Protein AF-H6N1B1-F1 (afdb_monomer_lite)

Foldseek 3Di:
DPPVVVCPVVCVVPVPDPDDDPVQLVCVVVVNHDLVVGDPVSNVVNVVVVVVVVVVVVVPDDVVVVVLVVQQKDWDADPVRDIDIRHRDD

pLDDT: mean 82.45, std 18.01, range [43.59, 97.19]

Organism: Gordonia polyisoprenivorans (strain DSM 44266 / VH2) (NCBI:txid1112204)

Structure (mmCIF, N/CA/C/O backbone):
data_AF-H6N1B1-F1
#
_entry.id   AF-H6N1B1-F1
#
loop_
_atom_site.group_PDB
_atom_site.id
_atom_site.type_symbol
_atom_site.label_atom_id
_atom_site.label_alt_id
_atom_site.label_comp_id
_atom_site.label_asym_id
_atom_site.label_entity_id
_atom_site.label_seq_id
_atom_site.pdbx_PDB_ins_code
_atom_site.Cartn_x
_atom_site.Cartn_y
_atom_site.Cartn_z
_atom_site.occupancy
_atom_site.B_iso_or_equiv
_atom_site.auth_seq_id
_atom_site.auth_comp_id
_atom_site.auth_asym_id
_atom_site.auth_atom_id
_atom_site.pdbx_PDB_model_num
ATOM 1 N N . MET A 1 1 ? 9.454 -12.388 14.528 1.00 44.41 1 MET A N 1
ATOM 2 C CA . MET A 1 1 ? 9.056 -11.746 15.806 1.00 44.41 1 MET A CA 1
ATOM 3 C C . MET A 1 1 ? 9.892 -10.490 16.125 1.00 44.41 1 MET A C 1
ATOM 5 O O . MET A 1 1 ? 10.231 -10.279 17.278 1.00 44.41 1 MET A O 1
ATOM 9 N N . GLN A 1 2 ? 10.231 -9.636 15.142 1.00 48.75 2 GLN A N 1
ATOM 10 C CA . GLN A 1 2 ? 11.061 -8.431 15.382 1.00 48.75 2 GLN A CA 1
ATOM 11 C C . GLN A 1 2 ? 10.372 -7.090 15.050 1.00 48.75 2 GLN A C 1
ATOM 13 O O . GLN A 1 2 ? 10.878 -6.049 15.452 1.00 48.75 2 GLN A O 1
ATOM 18 N N . GLN A 1 3 ? 9.196 -7.075 14.410 1.00 51.97 3 GLN A N 1
ATOM 19 C CA . GLN A 1 3 ? 8.510 -5.818 14.053 1.00 51.97 3 GLN A CA 1
ATOM 20 C C . GLN A 1 3 ? 7.747 -5.161 15.220 1.00 51.97 3 GLN A C 1
ATOM 22 O O . GLN A 1 3 ? 7.594 -3.944 15.246 1.00 51.97 3 GLN A O 1
ATOM 27 N N . ILE A 1 4 ? 7.353 -5.926 16.246 1.00 48.53 4 ILE A N 1
ATOM 28 C CA . ILE A 1 4 ? 6.596 -5.406 17.403 1.00 48.53 4 ILE A CA 1
ATOM 29 C C . ILE A 1 4 ? 7.462 -4.499 18.313 1.00 48.53 4 ILE A C 1
ATOM 31 O O . ILE A 1 4 ? 6.942 -3.602 18.967 1.00 48.53 4 ILE A O 1
ATOM 35 N N . ASN A 1 5 ? 8.795 -4.637 18.303 1.00 47.19 5 ASN A N 1
ATOM 36 C CA . ASN A 1 5 ? 9.690 -3.829 19.152 1.00 47.19 5 ASN A CA 1
ATOM 37 C C . ASN A 1 5 ? 9.909 -2.385 18.662 1.00 47.19 5 ASN A C 1
ATOM 39 O O . ASN A 1 5 ? 10.458 -1.565 19.397 1.00 47.19 5 ASN A O 1
ATOM 43 N N . ARG A 1 6 ? 9.485 -2.037 17.438 1.00 50.59 6 ARG A N 1
ATOM 44 C CA . ARG A 1 6 ? 9.671 -0.680 16.888 1.00 50.59 6 ARG A CA 1
ATOM 45 C C . ARG A 1 6 ? 8.638 0.327 17.429 1.00 50.59 6 ARG A C 1
ATOM 47 O O . ARG A 1 6 ? 8.835 1.536 17.335 1.00 50.59 6 ARG A O 1
ATOM 54 N N . TRP A 1 7 ? 7.593 -0.162 18.098 1.00 55.88 7 TRP A N 1
ATOM 55 C CA . TRP A 1 7 ? 6.474 0.626 18.620 1.00 55.88 7 TRP A CA 1
ATOM 56 C C . TRP A 1 7 ? 6.739 1.299 19.970 1.00 55.88 7 TRP A C 1
ATOM 58 O O . TRP A 1 7 ? 5.866 1.984 20.478 1.00 55.88 7 TRP A O 1
ATOM 68 N N . ILE A 1 8 ? 7.950 1.219 20.527 1.00 48.59 8 ILE A N 1
ATOM 69 C CA . ILE A 1 8 ? 8.289 1.843 21.821 1.00 48.59 8 ILE A CA 1
ATOM 70 C C . ILE A 1 8 ? 8.201 3.387 21.790 1.00 48.59 8 ILE A C 1
ATOM 72 O O . ILE A 1 8 ? 8.039 4.012 22.840 1.00 48.59 8 ILE A O 1
ATOM 76 N N . ARG A 1 9 ? 8.252 4.035 20.614 1.00 48.75 9 ARG A N 1
ATOM 77 C CA . ARG A 1 9 ? 8.201 5.511 20.521 1.00 48.75 9 ARG A CA 1
ATOM 78 C C . ARG A 1 9 ? 6.810 6.100 20.259 1.00 48.75 9 ARG A C 1
ATOM 80 O O . ARG A 1 9 ? 6.549 7.194 20.742 1.00 48.75 9 ARG A O 1
ATOM 87 N N . ILE A 1 10 ? 5.923 5.373 19.577 1.00 54.12 10 ILE A N 1
ATOM 88 C CA . ILE A 1 10 ? 4.492 5.730 19.448 1.00 54.12 10 ILE A CA 1
ATOM 89 C C . ILE A 1 10 ? 3.681 5.112 20.611 1.00 54.12 10 ILE A C 1
ATOM 91 O O . ILE A 1 10 ? 2.688 5.664 21.069 1.00 54.12 10 ILE A O 1
ATOM 95 N N . GLY A 1 11 ? 4.151 3.982 21.146 1.00 43.59 11 GLY A N 1
ATOM 96 C CA . GLY A 1 11 ? 3.472 3.115 22.109 1.00 43.59 11 GLY A CA 1
ATOM 97 C C . GLY A 1 11 ? 3.529 3.528 23.577 1.00 43.59 11 GLY A C 1
ATOM 98 O O . GLY A 1 11 ? 2.703 3.044 24.344 1.00 43.59 11 GLY A O 1
ATOM 99 N N . ARG A 1 12 ? 4.405 4.455 24.000 1.00 48.53 12 ARG A N 1
ATOM 100 C CA . ARG A 1 12 ? 4.400 4.920 25.408 1.00 48.53 12 ARG A CA 1
ATOM 101 C C . ARG A 1 12 ? 3.107 5.664 25.777 1.00 48.53 12 ARG A C 1
ATOM 103 O O . ARG A 1 12 ? 2.730 5.696 26.942 1.00 48.53 12 ARG A O 1
ATOM 110 N N . GLU A 1 13 ? 2.410 6.211 24.789 1.00 46.62 13 GLU A N 1
ATOM 111 C CA . GLU A 1 13 ? 1.064 6.770 24.953 1.00 46.62 13 GLU A CA 1
ATOM 112 C C . GLU A 1 13 ? -0.033 5.724 24.665 1.00 46.62 13 GLU A C 1
ATOM 114 O O . GLU A 1 13 ? -1.207 5.925 24.987 1.00 46.62 13 GLU A O 1
ATOM 119 N N . LEU A 1 14 ? 0.347 4.576 24.077 1.00 46.75 14 LEU A N 1
ATOM 120 C CA . LEU A 1 14 ? -0.583 3.585 23.553 1.00 46.75 14 LEU A CA 1
ATOM 121 C C . LEU A 1 14 ? -0.884 2.400 24.487 1.00 46.75 14 LEU A C 1
ATOM 123 O O . LEU A 1 14 ? -2.045 2.002 24.588 1.00 46.75 14 LEU A O 1
ATOM 127 N N . GLU A 1 15 ? 0.137 1.870 25.168 1.00 44.56 15 GLU A N 1
ATOM 128 C CA . GLU A 1 15 ? 0.096 0.634 25.980 1.00 44.56 15 GLU A CA 1
ATOM 129 C C . GLU A 1 15 ? -0.684 0.749 27.299 1.00 44.56 15 GLU A C 1
ATOM 131 O O . GLU A 1 15 ? -0.987 -0.258 27.934 1.00 44.56 15 GLU A O 1
ATOM 136 N N . SER A 1 16 ? -1.052 1.959 27.715 1.00 45.00 16 SER A N 1
ATOM 137 C CA . SER A 1 16 ? -1.803 2.209 28.952 1.00 45.00 16 SER A CA 1
ATOM 138 C C . SER A 1 16 ? -3.317 2.349 28.747 1.00 45.00 16 SER A C 1
ATOM 140 O O . SER A 1 16 ? -4.035 2.591 29.715 1.00 45.00 16 SER A O 1
ATOM 142 N N . SER A 1 17 ? -3.828 2.198 27.517 1.00 46.19 17 SER A N 1
ATOM 143 C CA . SER A 1 17 ? -5.255 2.391 27.218 1.00 46.19 17 SER A CA 1
ATOM 144 C C . SER A 1 17 ? -5.984 1.062 26.966 1.00 46.19 17 SER A C 1
ATOM 146 O O . SER A 1 17 ? -5.671 0.373 25.993 1.00 46.19 17 SER A O 1
ATOM 148 N N . PRO A 1 18 ? -6.993 0.704 27.780 1.00 55.84 18 PRO A N 1
ATOM 149 C CA . PRO A 1 18 ? -7.948 -0.344 27.430 1.00 55.84 18 PRO A CA 1
ATOM 150 C C . PRO A 1 18 ? -8.628 0.032 26.102 1.00 55.84 18 PRO A C 1
ATOM 152 O O . PRO A 1 18 ? -9.145 1.141 25.996 1.00 55.84 18 PRO A O 1
ATOM 155 N N . GLY A 1 19 ? -8.634 -0.853 25.095 1.00 66.12 19 GLY A N 1
ATOM 156 C CA . GLY A 1 19 ? -9.459 -0.652 23.889 1.00 66.12 19 GLY A CA 1
ATOM 157 C C . GLY A 1 19 ? -8.824 -0.898 22.516 1.00 66.12 19 GLY A C 1
ATOM 158 O O . GLY A 1 19 ? -9.506 -0.663 21.529 1.00 66.12 19 GLY A O 1
ATOM 159 N N . VAL A 1 20 ? -7.572 -1.363 22.413 1.00 73.56 20 VAL A N 1
ATOM 160 C CA . VAL A 1 20 ? -6.978 -1.772 21.120 1.00 73.56 20 VAL A CA 1
ATOM 161 C C . VAL A 1 20 ? -7.070 -3.290 20.951 1.00 73.56 20 VAL A C 1
ATOM 163 O O . VAL A 1 20 ? -6.515 -4.043 21.755 1.00 73.56 20 VAL A O 1
ATOM 166 N N . ASN A 1 21 ? -7.729 -3.750 19.891 1.00 85.31 21 ASN A N 1
ATOM 167 C CA . ASN A 1 21 ? -7.826 -5.148 19.504 1.00 85.31 21 ASN A CA 1
ATOM 168 C C . ASN A 1 21 ? -6.743 -5.512 18.479 1.00 85.31 21 ASN A C 1
ATOM 170 O O . ASN A 1 21 ? -6.880 -5.374 17.263 1.00 85.31 21 ASN A O 1
ATOM 174 N N . GLN A 1 22 ? -5.645 -6.067 18.989 1.00 84.44 22 GLN A N 1
ATOM 175 C CA . GLN A 1 22 ? -4.510 -6.480 18.166 1.00 84.44 22 GLN A CA 1
ATOM 176 C C . GLN A 1 22 ? -4.873 -7.533 17.105 1.00 84.44 22 GLN A C 1
ATOM 178 O O . GLN A 1 22 ? -4.237 -7.571 16.053 1.00 84.44 22 GLN A O 1
ATOM 183 N N . ARG A 1 23 ? -5.875 -8.389 17.348 1.00 88.38 23 ARG A N 1
ATOM 184 C CA . ARG A 1 23 ? -6.261 -9.431 16.383 1.00 88.38 23 ARG A CA 1
ATOM 185 C C . ARG A 1 23 ? -6.883 -8.831 15.130 1.00 88.38 23 ARG A C 1
ATOM 187 O O . ARG A 1 23 ? -6.545 -9.275 14.037 1.00 88.38 23 ARG A O 1
ATOM 194 N N . ASP A 1 24 ? -7.733 -7.824 15.284 1.00 93.06 24 ASP A N 1
ATOM 195 C CA . ASP A 1 24 ? -8.397 -7.190 14.144 1.00 93.06 24 ASP A CA 1
ATOM 196 C C . ASP A 1 24 ? -7.400 -6.377 13.311 1.00 93.06 24 ASP A C 1
ATOM 198 O O . ASP A 1 24 ? -7.394 -6.501 12.087 1.00 93.06 24 ASP A O 1
ATOM 202 N N . ILE A 1 25 ? -6.446 -5.688 13.955 1.00 91.19 25 ILE A N 1
ATOM 203 C CA . ILE A 1 25 ? -5.305 -5.063 13.261 1.00 91.19 25 ILE A CA 1
ATOM 204 C C . ILE A 1 25 ? -4.554 -6.096 12.406 1.00 91.19 25 ILE A C 1
ATOM 206 O O . ILE A 1 25 ? -4.288 -5.854 11.231 1.00 91.19 25 ILE A O 1
ATOM 210 N N . GLN A 1 26 ? -4.206 -7.258 12.974 1.00 92.12 26 GLN A N 1
ATOM 211 C CA . GLN A 1 26 ? -3.469 -8.290 12.236 1.00 92.12 26 GLN A CA 1
ATOM 212 C C . GLN A 1 26 ? -4.278 -8.865 11.069 1.00 92.12 26 GLN A C 1
ATOM 214 O O . GLN A 1 26 ? -3.704 -9.112 10.012 1.00 92.12 26 GLN A O 1
ATOM 219 N N . ARG A 1 27 ? -5.597 -9.033 11.225 1.00 95.69 27 ARG A N 1
ATOM 220 C CA . ARG A 1 27 ? -6.474 -9.471 10.130 1.00 95.69 27 ARG A CA 1
ATOM 221 C C . ARG A 1 27 ? -6.479 -8.474 8.978 1.00 95.69 27 ARG A C 1
ATOM 223 O O . ARG A 1 27 ? -6.313 -8.889 7.837 1.00 95.69 27 ARG A O 1
ATOM 230 N N . VAL A 1 28 ? -6.594 -7.175 9.259 1.00 97.12 28 VAL A N 1
ATOM 231 C CA . VAL A 1 28 ? -6.523 -6.134 8.219 1.00 97.12 28 VAL A CA 1
ATOM 232 C C . VAL A 1 28 ? -5.157 -6.135 7.534 1.00 97.12 28 VAL A C 1
ATOM 234 O O . VAL A 1 28 ? -5.078 -6.118 6.309 1.00 97.12 28 VAL A O 1
ATOM 237 N N . LEU A 1 29 ? -4.069 -6.243 8.300 1.00 95.00 29 LEU A N 1
ATOM 238 C CA . LEU A 1 29 ? -2.711 -6.312 7.750 1.00 95.00 29 LEU A CA 1
ATOM 239 C C . LEU A 1 29 ? -2.423 -7.582 6.935 1.00 95.00 29 LEU A C 1
ATOM 241 O O . LEU A 1 29 ? -1.469 -7.582 6.152 1.00 95.00 29 LEU A O 1
ATOM 245 N N . ALA A 1 30 ? -3.202 -8.647 7.133 1.00 94.88 30 ALA A N 1
ATOM 246 C CA . ALA A 1 30 ? -3.158 -9.876 6.345 1.00 94.88 30 ALA A CA 1
ATOM 247 C C . ALA A 1 30 ? -4.087 -9.838 5.115 1.00 94.88 30 ALA A C 1
ATOM 249 O O . ALA A 1 30 ? -3.976 -10.704 4.254 1.00 94.88 30 ALA A O 1
ATOM 250 N N . GLY A 1 31 ? -4.972 -8.840 5.010 1.00 95.12 31 GLY A N 1
ATOM 251 C CA . GLY A 1 31 ? -6.009 -8.770 3.974 1.00 95.12 31 GLY A CA 1
ATOM 252 C C . GLY A 1 31 ? -7.288 -9.556 4.298 1.00 95.12 31 GLY A C 1
ATOM 253 O O . GLY A 1 31 ? -8.187 -9.614 3.467 1.00 95.12 31 GLY A O 1
ATOM 254 N N . ASP A 1 32 ? -7.402 -10.110 5.508 1.00 96.81 32 ASP A N 1
ATOM 255 C CA . ASP A 1 32 ? -8.515 -10.957 5.974 1.00 96.81 32 ASP A CA 1
ATOM 256 C C . ASP A 1 32 ? -9.540 -10.191 6.842 1.00 96.81 32 ASP A C 1
ATOM 258 O O . ASP A 1 32 ? -10.331 -10.783 7.594 1.00 96.81 32 ASP A O 1
ATOM 262 N N . GLY A 1 33 ? -9.505 -8.858 6.811 1.00 95.12 33 GLY A N 1
ATOM 263 C CA . GLY A 1 33 ? -10.363 -7.982 7.607 1.00 95.12 33 GLY A CA 1
ATOM 264 C C . GLY A 1 33 ? -10.613 -6.638 6.930 1.00 95.12 33 GLY A C 1
ATOM 265 O O . GLY A 1 33 ? -9.850 -6.223 6.060 1.00 95.12 33 GLY A O 1
ATOM 266 N N . SER A 1 34 ? -11.680 -5.958 7.348 1.00 96.88 34 SER A N 1
ATOM 267 C CA . SER A 1 34 ? -12.003 -4.612 6.876 1.00 96.88 34 SER A CA 1
ATOM 268 C C . SER A 1 34 ? -11.278 -3.567 7.717 1.00 96.88 34 SER A C 1
ATOM 270 O O . SER A 1 34 ? -11.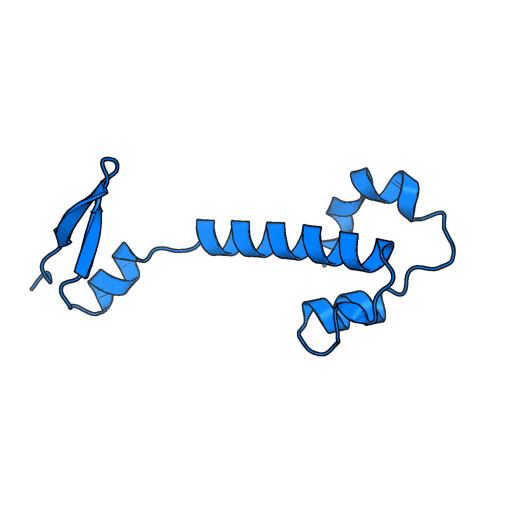349 -3.587 8.945 1.00 96.88 34 SER A O 1
ATOM 272 N N . TYR A 1 35 ? -10.597 -2.638 7.054 1.00 96.44 35 TYR A N 1
ATOM 273 C CA . TYR A 1 35 ? -9.975 -1.486 7.701 1.00 96.44 35 TYR A CA 1
ATOM 274 C C . TYR A 1 35 ? -11.015 -0.552 8.339 1.00 96.44 35 TYR A C 1
ATOM 276 O O . TYR A 1 35 ? -10.769 -0.001 9.409 1.00 96.44 35 TYR A O 1
ATOM 284 N N . ASP A 1 36 ? -12.189 -0.425 7.720 1.00 97.19 36 ASP A N 1
ATOM 285 C CA . ASP A 1 36 ? -13.245 0.482 8.179 1.00 97.19 36 ASP A CA 1
ATOM 286 C C . ASP A 1 36 ? -13.943 -0.011 9.458 1.00 97.19 36 ASP A C 1
ATOM 288 O O . ASP A 1 36 ? -14.570 0.783 10.156 1.00 97.19 36 ASP A O 1
ATOM 292 N N . ASP A 1 37 ? -13.789 -1.295 9.8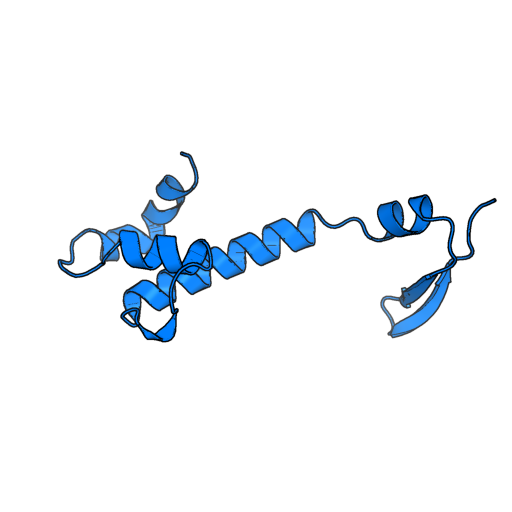02 1.00 96.00 37 ASP A N 1
ATOM 293 C CA . ASP A 1 37 ? -14.317 -1.871 11.048 1.00 96.00 37 ASP A CA 1
ATOM 294 C C . ASP A 1 37 ? -13.421 -1.562 12.264 1.00 96.00 37 ASP A C 1
ATOM 296 O O . ASP A 1 37 ? -13.814 -1.798 13.408 1.00 96.00 37 ASP A O 1
ATOM 300 N N . LEU A 1 38 ? -12.208 -1.049 12.035 1.00 94.25 38 LEU A N 1
ATOM 301 C CA . LEU A 1 38 ? -11.264 -0.684 13.086 1.00 94.25 38 LEU A CA 1
ATOM 302 C C . LEU A 1 38 ? -11.597 0.687 13.686 1.00 94.25 38 LEU A C 1
ATOM 304 O O . LEU A 1 38 ? -12.000 1.615 12.984 1.00 94.25 38 LEU A O 1
ATOM 308 N N . SER A 1 39 ? -11.315 0.859 14.977 1.00 92.38 39 SER A N 1
ATOM 309 C CA . SER A 1 39 ? -11.304 2.181 15.609 1.00 92.38 39 SER A CA 1
ATOM 310 C C . SER A 1 39 ? -10.262 3.100 14.961 1.00 92.38 39 SER A C 1
ATOM 312 O O . SER A 1 39 ? -9.248 2.644 14.431 1.00 92.38 39 SER A O 1
ATOM 314 N N . GLU A 1 40 ? -10.438 4.419 15.074 1.00 88.44 40 GLU A N 1
ATOM 315 C CA . GLU A 1 40 ? -9.500 5.407 14.509 1.00 88.44 40 GLU A CA 1
ATOM 316 C C . GLU A 1 40 ? -8.042 5.175 14.943 1.00 88.44 40 GLU A C 1
ATOM 318 O O . GLU A 1 40 ? -7.097 5.385 14.177 1.00 88.44 40 GLU A O 1
ATOM 323 N N . ARG A 1 41 ? -7.863 4.704 16.182 1.00 84.06 41 ARG A N 1
ATOM 324 C CA . ARG A 1 41 ? -6.560 4.386 16.767 1.00 84.06 41 ARG A CA 1
ATOM 325 C C . ARG A 1 41 ? -5.939 3.146 16.129 1.00 84.06 41 ARG A C 1
ATOM 327 O O . ARG A 1 41 ? -4.756 3.158 15.811 1.00 84.06 41 ARG A O 1
ATOM 334 N N . GLU A 1 42 ? -6.721 2.094 15.924 1.00 88.94 42 GLU A N 1
ATOM 335 C CA . GLU A 1 42 ? -6.278 0.873 15.240 1.00 88.94 42 GLU A CA 1
ATOM 336 C C . GLU A 1 42 ? -5.981 1.142 13.761 1.00 88.94 42 GLU A C 1
ATOM 338 O O . GLU A 1 42 ? -4.950 0.704 13.249 1.00 88.94 42 GLU A O 1
ATOM 343 N N . GLN A 1 43 ? -6.814 1.945 13.098 1.00 94.25 43 GLN A N 1
ATOM 344 C CA . GLN A 1 43 ? -6.572 2.410 11.736 1.00 94.25 43 GLN A CA 1
ATOM 345 C C . GLN A 1 43 ? -5.248 3.176 11.616 1.00 94.25 43 GLN A C 1
ATOM 347 O O . GLN A 1 43 ? -4.490 2.957 10.672 1.00 94.25 43 GLN A O 1
ATO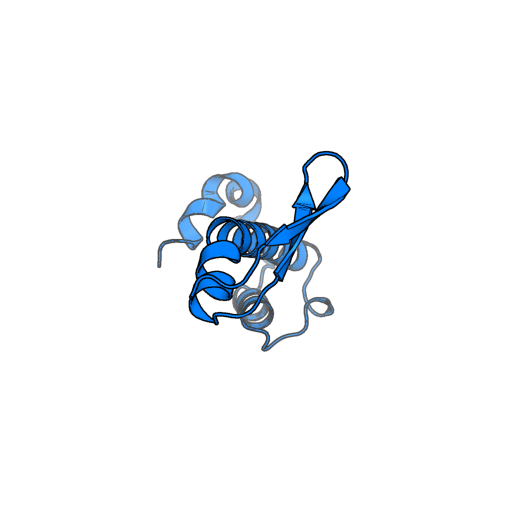M 352 N N . ALA A 1 44 ? -4.925 4.050 12.577 1.00 88.25 44 ALA A N 1
ATOM 353 C CA . ALA A 1 44 ? -3.650 4.769 12.588 1.00 88.25 44 ALA A CA 1
ATOM 354 C C . ALA A 1 44 ? -2.440 3.826 12.641 1.00 88.25 44 ALA A C 1
ATOM 356 O O . ALA A 1 44 ? -1.446 4.070 11.959 1.00 88.25 44 ALA A O 1
ATOM 357 N N . ILE A 1 45 ? -2.539 2.730 13.397 1.00 86.06 45 ILE A N 1
ATOM 358 C CA . ILE A 1 45 ? -1.490 1.705 13.474 1.00 86.06 45 ILE A CA 1
ATOM 359 C C . ILE A 1 45 ? -1.340 0.987 12.130 1.00 86.06 45 ILE A C 1
ATOM 361 O O . ILE A 1 45 ? -0.219 0.823 11.651 1.00 86.06 45 ILE A O 1
ATOM 365 N N . VAL A 1 46 ? -2.456 0.600 11.501 1.00 93.75 46 VAL A N 1
ATOM 366 C CA . VAL A 1 46 ? -2.439 -0.042 10.177 1.00 93.75 46 VAL A CA 1
ATOM 367 C C . VAL A 1 46 ? -1.797 0.864 9.125 1.00 93.75 46 VAL A C 1
ATOM 369 O O . VAL A 1 46 ? -0.963 0.386 8.361 1.00 93.75 46 VAL A O 1
ATOM 372 N N . ARG A 1 47 ? -2.117 2.167 9.116 1.00 94.31 47 ARG A N 1
ATOM 373 C CA . ARG A 1 47 ? -1.521 3.129 8.170 1.00 94.31 47 ARG A CA 1
ATOM 374 C C . ARG A 1 47 ? 0.001 3.188 8.286 1.00 94.31 47 ARG A C 1
ATOM 376 O O . ARG A 1 47 ? 0.682 3.062 7.278 1.00 94.31 47 ARG A O 1
ATOM 383 N N . VAL A 1 48 ? 0.531 3.301 9.505 1.00 89.69 48 VAL A N 1
ATOM 384 C CA . VAL A 1 48 ? 1.987 3.342 9.733 1.00 89.69 48 VAL A CA 1
ATOM 385 C C . VAL A 1 48 ? 2.668 2.055 9.258 1.00 89.69 48 VAL A C 1
ATOM 387 O O . VAL A 1 48 ? 3.741 2.102 8.658 1.00 89.69 48 VAL A O 1
ATOM 390 N N . GLU A 1 49 ? 2.053 0.898 9.500 1.00 91.31 49 GLU A N 1
ATOM 391 C CA . GLU A 1 49 ? 2.590 -0.382 9.033 1.00 91.31 49 GLU A CA 1
ATOM 392 C C . GLU A 1 49 ? 2.548 -0.501 7.500 1.00 91.31 49 GLU A C 1
ATOM 394 O O . GLU A 1 49 ? 3.511 -0.974 6.896 1.00 91.31 49 GLU A O 1
ATOM 399 N N . TRP A 1 50 ? 1.469 -0.059 6.849 1.00 95.50 50 TRP A N 1
ATOM 400 C CA . TRP A 1 50 ? 1.402 -0.017 5.387 1.00 95.50 50 TRP A CA 1
ATOM 401 C C . TRP A 1 50 ? 2.438 0.928 4.787 1.00 95.50 50 TRP A C 1
ATOM 403 O O . TRP A 1 50 ? 3.118 0.521 3.848 1.00 95.50 50 TRP A O 1
ATOM 413 N N . ASP A 1 51 ? 2.622 2.126 5.345 1.00 94.25 51 ASP A N 1
ATOM 414 C CA . ASP A 1 51 ? 3.640 3.075 4.884 1.00 94.25 51 ASP A CA 1
ATOM 415 C C . ASP A 1 51 ? 5.042 2.453 4.927 1.00 94.25 51 ASP A C 1
ATOM 417 O O . ASP A 1 51 ? 5.801 2.547 3.955 1.00 94.25 51 ASP A O 1
ATOM 421 N N . GLN A 1 52 ? 5.374 1.747 6.014 1.00 88.88 52 GLN A N 1
ATOM 422 C CA . GLN A 1 52 ? 6.649 1.039 6.121 1.00 88.88 52 GLN A CA 1
ATOM 423 C C . GLN A 1 52 ? 6.760 -0.079 5.079 1.00 88.88 52 GLN A C 1
ATOM 425 O O . GLN A 1 52 ? 7.755 -0.143 4.365 1.00 88.88 52 GLN A O 1
ATOM 430 N N . ARG A 1 53 ? 5.737 -0.932 4.934 1.00 93.25 53 ARG A N 1
ATOM 431 C CA . ARG A 1 53 ? 5.758 -2.034 3.953 1.00 93.25 53 ARG A CA 1
ATOM 432 C C . ARG A 1 53 ? 5.861 -1.539 2.514 1.00 93.25 53 ARG A C 1
ATOM 434 O O . ARG A 1 53 ? 6.533 -2.170 1.704 1.00 93.25 53 ARG A O 1
ATOM 441 N N . ILE A 1 54 ? 5.184 -0.440 2.185 1.00 93.31 54 ILE A N 1
ATOM 442 C CA . ILE A 1 54 ? 5.258 0.197 0.867 1.00 93.31 54 ILE A CA 1
ATOM 443 C C . ILE A 1 54 ? 6.668 0.734 0.635 1.00 93.31 54 ILE A C 1
ATOM 445 O O . ILE A 1 54 ? 7.214 0.524 -0.445 1.00 93.31 54 ILE A O 1
ATOM 449 N N . THR A 1 55 ? 7.263 1.387 1.634 1.00 93.88 55 THR A N 1
ATOM 450 C CA . THR A 1 55 ? 8.643 1.889 1.557 1.00 93.88 55 THR A CA 1
ATOM 451 C C . THR A 1 55 ? 9.621 0.739 1.333 1.00 93.88 55 THR A C 1
ATOM 453 O O . THR A 1 55 ? 10.311 0.734 0.318 1.00 93.88 55 THR A O 1
ATOM 456 N N . ASP A 1 56 ? 9.582 -0.291 2.182 1.00 91.56 56 ASP A N 1
ATOM 457 C CA . ASP A 1 56 ? 10.449 -1.470 2.076 1.00 91.56 56 ASP A CA 1
ATOM 458 C C . ASP A 1 56 ? 10.295 -2.160 0.710 1.00 91.56 56 ASP A C 1
ATOM 460 O O . ASP A 1 56 ? 11.276 -2.551 0.080 1.00 91.56 56 ASP A O 1
ATOM 464 N N . ARG A 1 57 ? 9.057 -2.291 0.213 1.00 93.25 57 ARG A N 1
ATOM 465 C CA . ARG A 1 57 ? 8.786 -2.917 -1.088 1.00 93.25 57 ARG A CA 1
ATOM 466 C C . ARG A 1 57 ? 9.283 -2.077 -2.260 1.00 93.25 57 ARG A C 1
ATOM 468 O O . ARG A 1 57 ? 9.705 -2.651 -3.256 1.00 93.25 57 ARG A O 1
ATOM 475 N N . ARG A 1 58 ? 9.208 -0.748 -2.165 1.00 94.25 58 ARG A N 1
ATOM 476 C CA . ARG A 1 58 ? 9.736 0.161 -3.191 1.00 94.25 58 ARG A CA 1
ATOM 477 C C . ARG A 1 58 ? 11.259 0.156 -3.206 1.00 94.25 58 ARG A C 1
ATOM 479 O O . ARG A 1 58 ? 11.832 0.140 -4.283 1.00 94.25 58 ARG A O 1
ATOM 486 N N . GLU A 1 59 ? 11.897 0.149 -2.038 1.00 93.75 59 GLU A N 1
ATOM 487 C CA . GLU A 1 59 ? 13.360 0.099 -1.914 1.00 93.75 59 GLU A CA 1
ATOM 4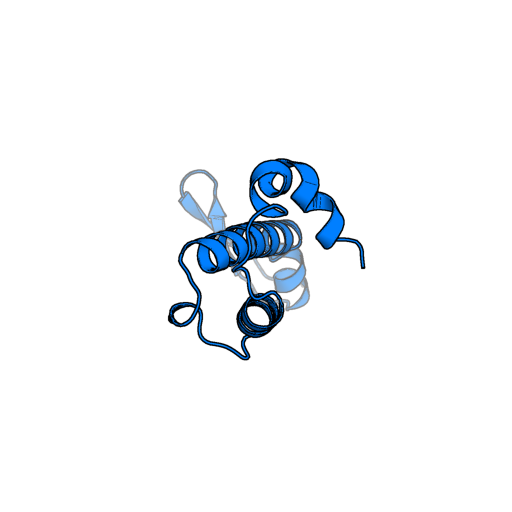88 C C . GLU A 1 59 ? 13.946 -1.236 -2.387 1.00 93.75 59 GLU A C 1
ATOM 490 O O . GLU A 1 59 ? 15.067 -1.274 -2.884 1.00 93.75 59 GLU A O 1
ATOM 495 N N . ALA A 1 60 ? 13.190 -2.327 -2.255 1.00 93.12 60 ALA A N 1
ATOM 496 C CA . ALA A 1 60 ? 13.594 -3.650 -2.723 1.00 93.12 60 ALA A CA 1
ATOM 497 C C . ALA A 1 60 ? 13.298 -3.913 -4.212 1.00 93.12 60 ALA A C 1
ATOM 499 O O . ALA A 1 60 ? 13.589 -5.007 -4.694 1.00 93.12 60 ALA A O 1
ATOM 500 N N . LEU A 1 61 ? 12.676 -2.969 -4.924 1.00 93.75 61 LEU A N 1
ATOM 501 C CA . LEU A 1 61 ? 12.280 -3.148 -6.317 1.00 93.75 61 LEU A CA 1
ATOM 502 C C . LEU A 1 61 ? 13.455 -2.847 -7.256 1.00 93.75 61 LEU A C 1
ATOM 504 O O . LEU A 1 61 ? 14.022 -1.759 -7.205 1.00 93.75 61 LEU A O 1
ATOM 508 N N . ASP A 1 62 ? 13.757 -3.778 -8.157 1.00 91.62 62 ASP A N 1
ATOM 509 C CA . ASP A 1 62 ? 14.752 -3.603 -9.219 1.00 91.62 62 ASP A CA 1
ATOM 510 C C . ASP A 1 62 ? 14.118 -3.943 -10.575 1.00 91.62 62 ASP A C 1
ATOM 512 O O . ASP A 1 62 ? 14.289 -5.028 -11.134 1.00 91.62 62 ASP A O 1
ATOM 516 N N . LEU A 1 63 ? 13.312 -3.004 -11.084 1.00 89.19 63 LEU A N 1
ATOM 517 C CA . LEU A 1 63 ? 12.606 -3.178 -12.356 1.00 89.19 63 LEU A CA 1
ATOM 518 C C . LEU A 1 63 ? 13.568 -3.279 -13.542 1.00 89.19 63 LEU A C 1
ATOM 520 O O . LEU A 1 63 ? 13.247 -3.956 -14.514 1.00 89.19 63 LEU A O 1
ATOM 524 N N . GLU A 1 64 ? 14.732 -2.628 -13.478 1.0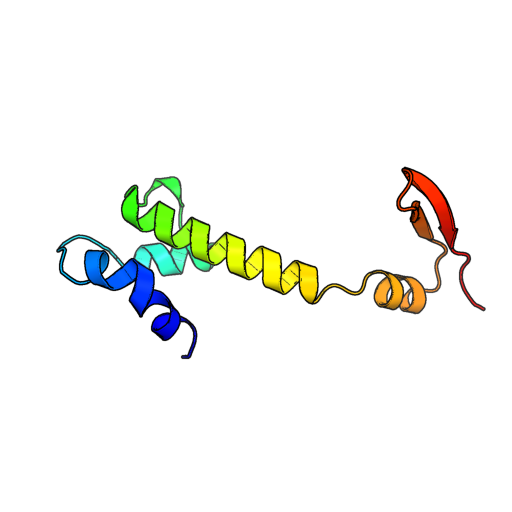0 89.19 64 GLU A N 1
ATOM 525 C CA . GLU A 1 64 ? 15.734 -2.714 -14.541 1.00 89.19 64 GLU A CA 1
ATOM 526 C C . GLU A 1 64 ? 16.281 -4.140 -14.639 1.00 89.19 64 GLU A C 1
ATOM 528 O O . GLU A 1 64 ? 16.309 -4.701 -15.737 1.00 89.19 64 GLU A O 1
ATOM 533 N N . ALA A 1 65 ? 16.630 -4.771 -13.512 1.00 90.31 65 ALA A N 1
ATOM 534 C CA . ALA A 1 65 ? 17.048 -6.170 -13.500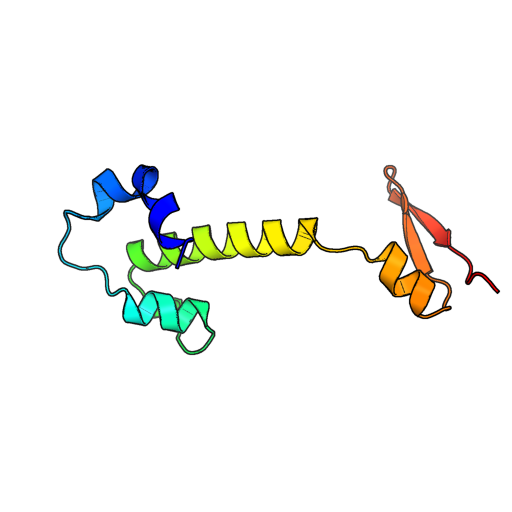 1.00 90.31 65 ALA A CA 1
ATOM 535 C C . ALA A 1 65 ? 15.931 -7.120 -13.968 1.00 90.31 65 ALA A C 1
ATOM 537 O O . ALA A 1 65 ? 16.195 -8.020 -14.769 1.00 90.31 65 ALA A O 1
ATOM 538 N N . GLU A 1 66 ? 14.689 -6.917 -13.513 1.00 92.06 66 GLU A N 1
ATOM 539 C CA . GLU A 1 66 ? 13.539 -7.741 -13.919 1.00 92.06 66 GLU A CA 1
ATOM 540 C C . GLU A 1 66 ? 13.257 -7.646 -15.429 1.00 92.06 66 GLU A C 1
ATOM 542 O O . GLU A 1 66 ? 13.103 -8.671 -16.099 1.00 92.06 66 GLU A O 1
ATOM 547 N N . LEU A 1 67 ? 13.235 -6.433 -15.987 1.00 90.94 67 LEU A N 1
ATOM 548 C CA . LEU A 1 67 ? 12.968 -6.200 -17.410 1.00 90.94 67 LEU A CA 1
ATOM 549 C C . LEU A 1 67 ? 14.138 -6.652 -18.290 1.00 90.94 67 LEU A C 1
ATOM 551 O O . LEU A 1 67 ? 13.917 -7.247 -19.346 1.00 90.94 67 LEU A O 1
ATOM 555 N N . THR A 1 68 ? 15.377 -6.473 -17.822 1.00 89.44 68 THR A N 1
ATOM 556 C CA . THR A 1 68 ? 16.565 -7.023 -18.491 1.00 89.44 68 THR A CA 1
ATOM 557 C C . THR A 1 68 ? 16.484 -8.546 -18.574 1.00 89.44 68 THR A C 1
ATOM 559 O O . THR A 1 68 ? 16.732 -9.116 -19.635 1.00 89.44 68 THR A O 1
ATOM 562 N N . ALA A 1 69 ? 16.096 -9.219 -17.485 1.00 90.94 69 ALA A N 1
ATOM 563 C CA . ALA A 1 69 ? 15.941 -10.673 -17.459 1.00 90.94 69 ALA A CA 1
ATOM 564 C C . ALA A 1 69 ? 14.798 -11.175 -18.360 1.00 90.94 69 ALA A C 1
ATOM 566 O O . ALA A 1 69 ? 14.880 -12.289 -18.880 1.00 90.94 69 ALA A O 1
ATOM 567 N N . ALA A 1 70 ? 13.754 -10.365 -18.568 1.00 91.50 70 ALA A N 1
ATOM 568 C CA . ALA A 1 70 ? 12.673 -10.670 -19.505 1.00 91.50 70 ALA A CA 1
ATOM 569 C C . ALA A 1 70 ? 13.115 -10.592 -20.980 1.00 91.50 70 ALA A C 1
ATOM 571 O O . ALA A 1 70 ? 12.467 -11.188 -21.838 1.00 91.50 70 ALA A O 1
ATOM 572 N N . GLY A 1 71 ? 14.220 -9.898 -21.281 1.00 90.88 71 GLY A N 1
ATOM 573 C CA . GLY A 1 71 ? 14.781 -9.805 -22.633 1.00 90.88 71 GLY A CA 1
ATOM 574 C C . GLY A 1 71 ? 13.932 -8.983 -23.607 1.00 90.88 71 GLY A C 1
ATOM 575 O O . GLY A 1 71 ? 14.111 -9.082 -24.820 1.00 90.88 71 GLY A O 1
ATOM 576 N N . GLU A 1 72 ? 13.004 -8.177 -23.096 1.00 87.00 72 GLU A N 1
ATOM 577 C CA . GLU A 1 72 ? 12.187 -7.267 -23.896 1.00 87.00 72 GLU A CA 1
ATOM 578 C C . GLU A 1 72 ? 12.738 -5.843 -23.808 1.00 87.00 72 GLU A C 1
ATOM 580 O O . GLU A 1 72 ? 13.455 -5.497 -22.876 1.00 87.00 72 GLU A O 1
ATOM 585 N N . SER A 1 73 ? 12.435 -4.999 -24.793 1.00 90.50 73 SER A N 1
ATOM 586 C CA . SER A 1 73 ? 12.723 -3.567 -24.684 1.00 90.50 73 SER A CA 1
ATOM 587 C C . SER A 1 73 ? 11.718 -2.905 -23.748 1.00 90.50 73 SER A C 1
ATOM 589 O O . SER A 1 73 ? 10.520 -3.166 -23.870 1.00 90.50 73 SER A O 1
ATOM 591 N N . TRP A 1 74 ? 12.167 -1.976 -22.909 1.00 93.19 74 TRP A N 1
ATOM 592 C CA . TRP A 1 74 ? 11.286 -1.173 -22.062 1.00 93.19 74 TRP A CA 1
ATOM 593 C C . TRP A 1 74 ? 11.521 0.318 -22.262 1.00 93.19 74 TRP A C 1
ATOM 595 O O . TRP A 1 74 ? 12.540 0.757 -22.795 1.00 93.19 74 TRP A O 1
ATOM 605 N N . SER A 1 75 ? 10.542 1.111 -21.847 1.00 93.88 75 SER A N 1
ATOM 606 C CA . SER A 1 75 ? 10.623 2.564 -21.861 1.00 93.88 75 SER A CA 1
ATOM 607 C C . SER A 1 75 ? 10.437 3.117 -20.460 1.00 93.88 75 SER A C 1
ATOM 609 O O . SER A 1 75 ? 9.565 2.649 -19.728 1.00 93.88 75 SER A O 1
ATOM 611 N N . GLU A 1 76 ? 11.196 4.148 -20.127 1.00 93.38 76 GLU A N 1
ATOM 612 C CA . GLU A 1 76 ? 11.084 4.881 -18.870 1.00 93.38 76 GLU A CA 1
ATOM 613 C C . GLU A 1 76 ? 11.162 6.390 -19.114 1.00 93.38 76 GLU A C 1
ATOM 615 O O . GLU A 1 76 ? 11.478 6.833 -20.220 1.00 93.38 76 GLU A O 1
ATOM 620 N N . SER A 1 77 ? 10.855 7.180 -18.090 1.00 95.38 77 SER A N 1
ATOM 621 C CA . SER A 1 77 ? 11.141 8.614 -18.088 1.00 95.38 77 SER A CA 1
ATOM 622 C C . SER A 1 77 ? 12.467 8.870 -17.382 1.00 95.38 77 SER A C 1
ATOM 624 O O . SER A 1 77 ? 12.713 8.273 -16.337 1.00 95.38 77 SER A O 1
ATOM 626 N N . ASP A 1 78 ? 13.292 9.764 -17.926 1.00 92.62 78 ASP A N 1
ATOM 627 C CA . ASP A 1 78 ? 14.447 10.298 -17.200 1.00 92.62 78 ASP A CA 1
ATOM 628 C C . ASP A 1 78 ? 14.024 11.298 -16.103 1.00 92.62 78 ASP A C 1
ATOM 630 O O . ASP A 1 78 ? 12.838 11.599 -15.925 1.00 92.62 78 ASP A O 1
ATOM 634 N N . ASP A 1 79 ? 15.005 11.835 -15.373 1.00 94.38 79 ASP A N 1
ATOM 635 C CA . ASP A 1 79 ? 14.788 12.791 -14.277 1.00 94.38 79 ASP A CA 1
ATOM 636 C C . ASP A 1 79 ? 14.131 14.112 -14.726 1.00 94.38 79 ASP A C 1
ATOM 638 O O . ASP A 1 79 ? 13.534 14.822 -13.914 1.00 94.38 79 ASP A O 1
ATOM 642 N N . GLU A 1 80 ? 14.219 14.455 -16.013 1.00 95.81 80 GLU A N 1
ATOM 643 C CA . GLU A 1 80 ? 13.582 15.634 -16.610 1.00 95.81 80 GLU A CA 1
ATOM 644 C C . GLU A 1 80 ? 12.191 15.312 -17.190 1.00 95.81 80 GLU A C 1
ATOM 646 O O . GLU A 1 80 ? 11.468 16.210 -17.630 1.00 95.81 80 GLU A O 1
ATOM 651 N N . GLY A 1 81 ? 11.786 14.040 -17.154 1.00 94.38 81 GLY A N 1
ATOM 652 C CA . GLY A 1 81 ? 10.518 13.545 -17.677 1.00 94.38 81 GLY A CA 1
ATOM 653 C C . GLY A 1 81 ? 10.545 13.190 -19.165 1.00 94.38 81 GLY A C 1
ATOM 654 O O . GLY A 1 81 ? 9.488 12.898 -19.732 1.00 94.38 81 GLY A O 1
ATOM 655 N N . ASN A 1 82 ? 11.708 13.191 -19.821 1.00 96.75 82 ASN A N 1
ATOM 656 C CA . ASN A 1 82 ? 11.816 12.788 -21.220 1.00 96.75 82 ASN A CA 1
ATOM 657 C C . ASN A 1 82 ? 11.730 11.265 -21.354 1.00 96.75 82 ASN A C 1
ATOM 659 O O . ASN A 1 82 ? 12.224 10.517 -20.515 1.00 96.75 82 ASN A O 1
ATOM 663 N N . LEU A 1 83 ? 11.131 10.795 -22.449 1.00 95.44 83 LEU A N 1
ATOM 664 C CA . LEU A 1 83 ? 11.050 9.369 -22.759 1.00 95.44 83 LEU A CA 1
ATOM 665 C C . LEU A 1 83 ? 12.426 8.813 -23.156 1.00 95.44 83 LEU A C 1
ATOM 667 O O . LEU A 1 83 ? 13.023 9.260 -24.136 1.00 95.44 83 LEU A O 1
ATOM 671 N N . VAL A 1 84 ? 12.862 7.763 -22.468 1.00 95.56 84 VAL A N 1
ATOM 672 C CA . VAL A 1 84 ? 14.048 6.964 -22.785 1.00 95.56 84 VAL A CA 1
ATOM 673 C C . VAL A 1 84 ? 13.610 5.548 -23.143 1.00 95.56 84 VAL A C 1
ATOM 675 O O . VAL A 1 84 ? 12.807 4.934 -22.445 1.00 95.56 84 VAL A O 1
ATOM 678 N N . ILE A 1 85 ? 14.149 5.010 -24.236 1.00 94.19 85 ILE A N 1
ATOM 679 C CA . ILE A 1 85 ? 13.918 3.623 -24.653 1.00 94.19 85 ILE A CA 1
ATOM 680 C C . ILE A 1 85 ? 15.178 2.817 -24.349 1.00 94.19 85 ILE A C 1
ATOM 682 O O . ILE A 1 85 ? 16.256 3.125 -24.860 1.00 94.19 85 ILE A O 1
ATOM 686 N N . ARG A 1 86 ? 15.032 1.768 -23.544 1.00 92.06 86 ARG A N 1
ATOM 687 C CA . ARG A 1 86 ? 16.066 0.773 -23.272 1.00 92.06 86 ARG A CA 1
ATOM 688 C C . ARG A 1 86 ? 15.855 -0.425 -24.205 1.00 92.06 86 ARG A C 1
ATOM 690 O O . ARG A 1 86 ? 14.819 -1.090 -24.126 1.00 92.06 86 ARG A O 1
ATOM 697 N N . PRO A 1 87 ? 16.780 -0.685 -25.144 1.00 87.50 87 PRO A N 1
ATOM 698 C CA . PRO A 1 87 ? 16.653 -1.819 -26.048 1.00 87.50 87 PRO A CA 1
ATOM 699 C C . PRO A 1 87 ? 16.894 -3.133 -25.298 1.00 87.50 87 PRO A C 1
ATOM 701 O O . PRO A 1 87 ? 17.714 -3.182 -24.381 1.00 87.50 87 PRO A O 1
ATOM 704 N N . ALA A 1 88 ? 16.236 -4.205 -25.742 1.00 83.00 88 ALA A N 1
ATOM 705 C CA . ALA A 1 88 ? 16.577 -5.557 -25.312 1.00 83.00 88 ALA A CA 1
ATOM 706 C C . ALA A 1 88 ? 18.062 -5.832 -25.604 1.00 83.00 88 ALA A C 1
ATOM 708 O O . ALA A 1 88 ? 18.532 -5.568 -26.717 1.00 83.00 88 ALA A O 1
ATOM 709 N N . HIS A 1 89 ? 18.802 -6.339 -24.617 1.00 70.38 89 HIS A N 1
ATOM 710 C CA . HIS A 1 89 ? 20.173 -6.789 -24.843 1.00 70.38 89 HIS A CA 1
ATOM 711 C C . HIS A 1 89 ? 20.143 -8.209 -25.441 1.00 70.38 89 HIS A C 1
ATOM 713 O O . HIS A 1 89 ? 19.446 -9.058 -24.883 1.00 70.38 89 HIS A O 1
ATOM 719 N N . PRO A 1 90 ? 20.826 -8.464 -26.574 1.00 58.66 90 PRO A N 1
ATOM 720 C CA . PRO A 1 90 ? 20.903 -9.791 -27.187 1.00 58.66 90 PRO A CA 1
ATOM 721 C C . PRO A 1 90 ? 21.770 -10.778 -26.395 1.00 58.66 90 PRO A C 1
ATOM 723 O O . PRO A 1 90 ? 22.696 -10.328 -25.680 1.00 58.66 90 PRO A O 1
#

Sequence (90 aa):
MQQINRWIRIGRELESSPGVNQRDIQRVLAGDGSYDDLSEREQAIVRVEWDQRITDRREALDLEAELTAAGESWSESDDEGNLVIRPAHP

InterPro domains:
  IPR021831 ParD-like antitoxin of type II bacterial toxin-antitoxin system [PF11903] (2-43)

Radius of gyration: 20.19 Å; chains: 1; bounding box: 35×27×56 Å

Secondary structure (DSSP, 8-state):
--SGGGGGTTGGGTTT-TT--HHHHHHHHHTSS-GGGS-HHHHHHHHHHHHHHHHHHHHT--HHHHHHHHT--EEEE-TTS-EEEEPPP-